Protein AF-A0A7J4DEE9-F1 (afdb_monomer)

Mean predicted aligned error: 14.9 Å

Radius of gyration: 22.15 Å; Cα contacts (8 Å, |Δi|>4): 59; chains: 1; bounding box: 59×27×48 Å

Solvent-accessible surface area (backbone atoms only — not comparable to full-atom values): 6525 Å² total; per-residue (Å²): 127,65,68,69,57,53,52,53,53,52,53,51,51,52,52,52,49,54,64,70,48,66,75,73,80,75,84,77,83,76,91,61,95,74,73,68,62,93,59,71,93,65,73,77,92,64,64,61,86,81,50,96,45,56,41,81,41,77,40,67,39,95,89,52,99,48,68,80,44,76,46,77,46,62,52,55,48,71,89,75,65,62,54,102,82,61,86,60,99,33,71,39,97,77,67,128

pLDDT: mean 71.87, std 15.13, range [38.31, 93.88]

Nearest PDB structures (foldseek):
  5om6-assembly2_D  TM=4.163E-01  e=2.907E+00  Homo sapiens
  5ncw-assembly1_B  TM=4.552E-01  e=4.382E+00  Tannerella forsythia
  5nct-assembly1_C  TM=4.462E-01  e=4.382E+00  Tannerella forsythia

Secondary structure (DSSP, 8-state):
--HHHHHHHHHHHHHHHHHHHTTTT------------TTTT---SS-GGGSSSEEEEEEEPSSSS-EEEEEEEE---GGGT--TT---SS--TT--

Structure (mmCIF, N/CA/C/O backbone):
data_AF-A0A7J4DEE9-F1
#
_entry.id   AF-A0A7J4DEE9-F1
#
loop_
_atom_site.group_PDB
_atom_site.id
_atom_site.type_symbol
_atom_site.label_atom_id
_atom_site.label_alt_id
_atom_site.label_comp_id
_atom_site.label_asym_id
_atom_site.label_entity_id
_atom_site.label_seq_id
_atom_site.pdbx_PDB_ins_code
_atom_site.Cartn_x
_atom_site.Cartn_y
_atom_site.Cartn_z
_atom_site.occupancy
_atom_site.B_iso_or_equiv
_atom_site.auth_seq_id
_atom_site.auth_comp_id
_atom_site.auth_asym_id
_atom_site.auth_atom_id
_atom_site.pdbx_PDB_model_num
ATOM 1 N N . MET A 1 1 ? -48.627 -7.377 28.499 1.00 48.00 1 MET A N 1
ATOM 2 C CA . MET A 1 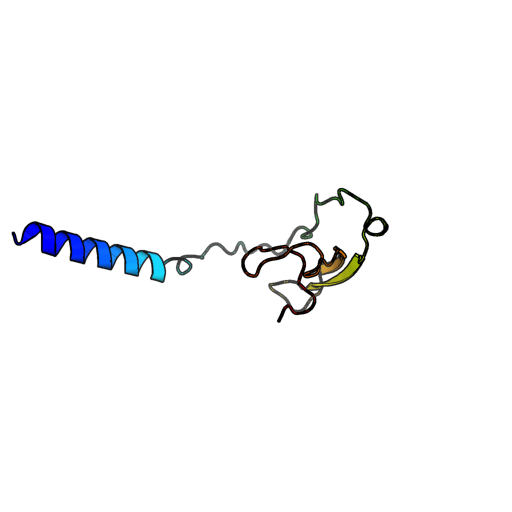1 ? -48.415 -6.595 27.255 1.00 48.00 1 MET A CA 1
ATOM 3 C C . MET A 1 1 ? -47.372 -5.473 27.376 1.00 48.00 1 MET A C 1
ATOM 5 O O . MET A 1 1 ? -46.848 -5.065 26.350 1.00 48.00 1 MET A O 1
ATOM 9 N N . ALA A 1 2 ? -47.021 -4.984 28.577 1.00 52.75 2 ALA A N 1
ATOM 10 C CA . ALA A 1 2 ? -46.017 -3.917 28.747 1.00 52.75 2 ALA A CA 1
ATOM 11 C C . ALA A 1 2 ? -44.550 -4.388 28.597 1.00 52.75 2 ALA A C 1
ATOM 13 O O . ALA A 1 2 ? -43.710 -3.664 28.066 1.00 52.75 2 ALA A O 1
ATOM 14 N N . THR A 1 3 ? -44.249 -5.626 28.997 1.00 54.16 3 THR A N 1
ATOM 15 C CA . THR A 1 3 ? -42.882 -6.172 29.100 1.00 54.16 3 THR A CA 1
ATOM 16 C C . THR A 1 3 ? -42.172 -6.311 27.748 1.00 54.16 3 THR A C 1
ATOM 18 O O . THR A 1 3 ? -40.992 -6.002 27.627 1.00 54.16 3 THR A O 1
ATOM 21 N N . THR A 1 4 ? -42.902 -6.694 26.698 1.00 55.91 4 THR A N 1
ATOM 22 C CA . THR A 1 4 ? -42.367 -6.866 25.333 1.00 55.91 4 THR A CA 1
ATOM 23 C C . THR A 1 4 ? -42.071 -5.532 24.639 1.00 55.91 4 THR A C 1
ATOM 25 O O . THR A 1 4 ? -41.247 -5.464 23.734 1.00 55.91 4 THR A O 1
ATOM 28 N N . ARG A 1 5 ? -42.751 -4.449 25.040 1.00 59.31 5 ARG A N 1
ATOM 29 C CA . ARG A 1 5 ? -42.548 -3.108 24.466 1.00 59.31 5 ARG A CA 1
ATOM 30 C C . ARG A 1 5 ? -41.334 -2.424 25.098 1.00 59.31 5 ARG A C 1
ATOM 32 O O . ARG A 1 5 ? -40.549 -1.812 24.383 1.00 59.31 5 ARG A O 1
ATOM 39 N N . ALA A 1 6 ? -41.153 -2.613 26.408 1.00 61.50 6 ALA A N 1
ATOM 40 C CA . ALA A 1 6 ? -39.964 -2.178 27.135 1.00 61.50 6 ALA A CA 1
ATOM 41 C C . ALA A 1 6 ? -38.696 -2.913 26.659 1.00 61.50 6 ALA A C 1
ATOM 43 O O . ALA A 1 6 ? -37.678 -2.267 26.432 1.00 61.50 6 ALA A O 1
ATOM 44 N N . SER A 1 7 ? -38.759 -4.231 26.410 1.00 73.31 7 SER A N 1
ATOM 45 C CA . SER A 1 7 ? -37.587 -4.988 25.934 1.00 73.31 7 SER A CA 1
ATOM 46 C C . SER A 1 7 ? -37.106 -4.545 24.548 1.00 73.31 7 SER A C 1
ATOM 48 O O . SER A 1 7 ? -35.905 -4.445 24.314 1.00 73.31 7 SER A O 1
ATOM 50 N N . ARG A 1 8 ? -38.027 -4.203 23.637 1.00 80.31 8 ARG A N 1
ATOM 51 C CA . ARG A 1 8 ? -37.687 -3.688 22.300 1.00 80.31 8 ARG A CA 1
ATOM 52 C C . ARG A 1 8 ? -37.005 -2.323 22.351 1.00 80.31 8 ARG A C 1
ATOM 54 O O . ARG A 1 8 ? -36.072 -2.094 21.590 1.00 80.31 8 ARG A O 1
ATOM 61 N N . ALA A 1 9 ? -37.453 -1.437 23.240 1.00 88.56 9 ALA A N 1
ATOM 62 C CA . ALA A 1 9 ? -36.830 -0.128 23.420 1.00 88.56 9 ALA A CA 1
ATOM 63 C C . ALA A 1 9 ? -35.400 -0.259 23.971 1.00 88.56 9 ALA A C 1
ATOM 65 O O . ALA A 1 9 ? -34.489 0.384 23.460 1.00 88.56 9 ALA A O 1
ATOM 66 N N . VAL A 1 10 ? -35.187 -1.149 24.946 1.00 92.44 10 VAL A N 1
ATOM 67 C CA . VAL A 1 10 ? -33.855 -1.423 25.511 1.00 92.44 10 VAL A CA 1
ATOM 68 C C . VAL A 1 10 ? -32.897 -1.969 24.449 1.00 92.44 10 VAL A C 1
ATOM 70 O O . VAL A 1 10 ? -31.772 -1.490 24.335 1.00 92.44 10 VAL A O 1
ATOM 73 N N . LEU A 1 11 ? -33.344 -2.922 23.626 1.00 89.25 11 LEU A N 1
ATOM 74 C CA . LEU A 1 11 ? -32.521 -3.479 22.546 1.00 89.25 11 LEU A CA 1
ATOM 75 C C . LEU A 1 11 ? -32.152 -2.429 21.488 1.00 89.25 11 LEU A C 1
ATOM 77 O O . LEU A 1 11 ? -31.015 -2.410 21.025 1.00 89.25 11 LEU A O 1
ATOM 81 N N . ALA A 1 12 ? -33.079 -1.529 21.144 1.00 92.12 12 ALA A N 1
ATOM 82 C CA . ALA A 1 12 ? -32.810 -0.440 20.206 1.00 92.12 12 ALA A CA 1
ATOM 83 C C . ALA A 1 12 ? -31.750 0.534 20.744 1.00 92.12 12 ALA A C 1
ATOM 85 O O . ALA A 1 12 ? -30.841 0.914 20.010 1.00 92.12 12 ALA A O 1
ATOM 86 N N . VAL A 1 13 ? -31.821 0.886 22.032 1.00 93.88 13 VAL A N 1
ATOM 87 C CA . VAL A 1 13 ? -30.811 1.734 22.683 1.00 93.88 13 VAL A CA 1
ATOM 88 C C . VAL A 1 13 ? -29.441 1.056 22.667 1.00 93.88 13 VAL A C 1
ATOM 90 O O . VAL A 1 13 ? -28.462 1.691 22.288 1.00 93.88 13 VAL A O 1
ATOM 93 N N . MET A 1 14 ? -29.363 -0.241 22.987 1.00 91.38 14 MET A N 1
ATOM 94 C CA . MET A 1 14 ? -28.090 -0.972 22.937 1.00 91.38 14 MET A CA 1
ATOM 95 C C . MET A 1 14 ? -27.493 -1.030 21.524 1.00 91.38 14 MET A C 1
ATOM 97 O O . MET A 1 14 ? -26.285 -0.860 21.374 1.00 91.38 14 MET A O 1
ATOM 101 N N . MET A 1 15 ? -28.322 -1.202 20.488 1.00 9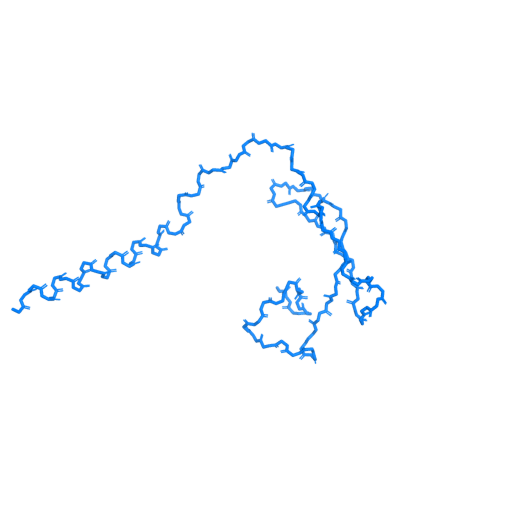2.25 15 MET A N 1
ATOM 102 C CA . MET A 1 15 ? -27.876 -1.148 19.090 1.00 92.25 15 MET A CA 1
ATOM 103 C C . MET A 1 15 ? -27.272 0.215 18.740 1.00 92.25 15 MET A C 1
ATOM 105 O O . MET A 1 15 ? -26.154 0.273 18.230 1.00 92.25 15 MET A O 1
ATOM 109 N N . VAL A 1 16 ? -27.965 1.310 19.065 1.00 92.06 16 VAL A N 1
ATOM 110 C CA . VAL A 1 16 ? -27.475 2.668 18.785 1.00 92.06 16 VAL A CA 1
ATOM 111 C C . VAL A 1 16 ? -26.170 2.938 19.531 1.00 92.06 16 VAL A C 1
ATOM 113 O O . VAL A 1 16 ? -25.206 3.384 18.916 1.00 92.06 16 VAL A O 1
ATOM 116 N N . CYS A 1 17 ? -26.094 2.585 20.818 1.00 89.19 17 CYS A N 1
ATOM 117 C CA . CYS A 1 17 ? -24.863 2.725 21.592 1.00 89.19 17 CYS A CA 1
ATOM 118 C C . CYS A 1 17 ? -23.705 1.942 20.955 1.00 89.19 17 CYS A C 1
ATOM 120 O O . CYS A 1 17 ? -22.622 2.494 20.779 1.00 89.19 17 CYS A O 1
ATOM 122 N N . SER A 1 18 ? -23.932 0.692 20.538 1.00 86.50 18 SER A N 1
ATOM 123 C CA . SER A 1 18 ? -22.883 -0.117 19.903 1.00 86.50 18 SER A CA 1
ATOM 124 C C . SER A 1 18 ? -22.337 0.514 18.618 1.00 86.50 18 SER A C 1
ATOM 126 O O . SER A 1 18 ? -21.129 0.503 18.407 1.00 86.50 18 SER A O 1
ATOM 128 N N . MET A 1 19 ? -23.197 1.142 17.809 1.00 85.19 19 MET A N 1
ATOM 129 C CA . MET A 1 19 ? -22.785 1.828 16.581 1.00 85.19 19 MET A CA 1
ATOM 130 C C . MET A 1 19 ? -22.019 3.123 16.875 1.00 85.19 19 MET A C 1
ATOM 132 O O . MET A 1 19 ? -21.057 3.425 16.182 1.00 85.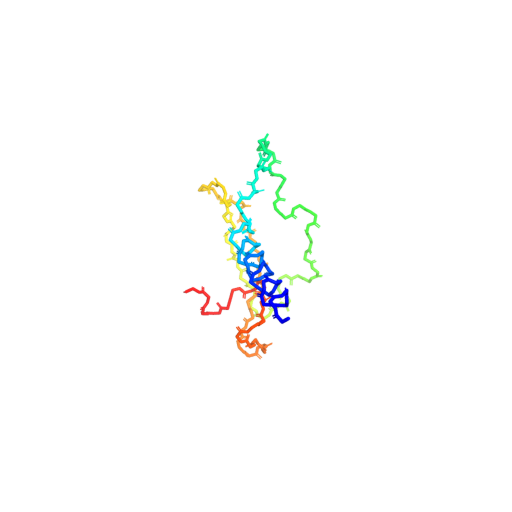19 19 MET A O 1
ATOM 136 N N . THR A 1 20 ? -22.400 3.873 17.915 1.00 84.06 20 THR A N 1
ATOM 137 C CA . THR A 1 20 ? -21.721 5.132 18.282 1.00 84.06 20 THR A CA 1
ATOM 138 C C . THR A 1 20 ? -20.392 4.932 19.008 1.00 84.06 20 THR A C 1
ATOM 140 O O . THR A 1 20 ? -19.539 5.811 18.973 1.00 84.06 20 THR A O 1
ATOM 143 N N . LEU A 1 21 ? -20.218 3.798 19.694 1.00 82.19 21 LEU A N 1
ATOM 144 C CA . LEU A 1 21 ? -19.005 3.487 20.457 1.00 82.19 21 LEU A CA 1
ATOM 145 C C . LEU A 1 21 ? -18.005 2.629 19.665 1.00 82.19 21 LEU A C 1
ATOM 147 O O . LEU A 1 21 ? -16.864 2.473 20.105 1.00 82.19 21 LEU A O 1
ATOM 151 N N . ALA A 1 22 ? -18.393 2.113 18.493 1.00 75.94 22 ALA A N 1
ATOM 152 C CA . ALA A 1 22 ? -17.481 1.460 17.562 1.00 75.94 22 ALA A CA 1
ATOM 153 C C . ALA A 1 22 ? -16.431 2.475 17.072 1.00 75.94 22 ALA A C 1
ATOM 155 O O . ALA A 1 22 ? -16.729 3.361 16.279 1.00 75.94 22 ALA A O 1
ATOM 156 N N . GLY A 1 23 ? -15.207 2.371 17.594 1.00 67.69 23 GLY A N 1
ATOM 157 C CA . GLY A 1 23 ? -14.078 3.241 17.242 1.00 67.69 23 GLY A CA 1
ATOM 158 C C . GLY A 1 23 ? -13.710 4.305 18.283 1.00 67.69 23 GLY A C 1
ATOM 159 O O . GLY A 1 23 ? -12.655 4.913 18.157 1.00 67.69 23 GLY A O 1
ATOM 160 N N . CYS A 1 24 ? -14.508 4.508 19.340 1.00 75.94 24 CYS A N 1
ATOM 161 C CA . CYS A 1 24 ? -14.194 5.505 20.377 1.00 75.94 24 CYS A CA 1
ATOM 162 C C . CYS A 1 24 ? -13.181 4.992 21.423 1.00 75.94 24 CYS A C 1
ATOM 164 O O . CYS A 1 24 ? -12.432 5.774 21.999 1.00 75.94 24 CYS A O 1
ATOM 166 N N . PHE A 1 25 ? -13.098 3.673 21.632 1.00 71.19 25 PHE A N 1
ATOM 167 C CA . PHE A 1 25 ? -12.128 3.038 22.538 1.00 71.19 25 PHE A CA 1
ATOM 168 C C . PHE A 1 25 ? -10.874 2.511 21.812 1.00 71.19 25 PHE A C 1
ATOM 170 O O . PHE A 1 25 ? -10.383 1.426 22.117 1.00 71.19 25 PHE A O 1
ATOM 177 N N . GLY A 1 26 ? -10.358 3.255 20.832 1.00 63.12 26 GLY A N 1
ATOM 178 C CA . GLY A 1 26 ? -9.071 2.974 20.190 1.00 63.12 26 GLY A CA 1
ATOM 179 C C . GLY A 1 26 ? -7.931 3.680 20.924 1.00 63.12 26 GLY A C 1
ATOM 180 O O . GLY A 1 26 ? -7.501 4.735 20.487 1.00 63.12 26 GLY A O 1
ATOM 181 N N . GLY A 1 27 ? -7.490 3.139 22.063 1.00 63.22 27 GLY A N 1
ATOM 182 C CA . GLY A 1 27 ? -6.454 3.733 22.926 1.00 63.22 27 GLY A CA 1
ATOM 183 C C . GLY A 1 27 ? -5.260 2.804 23.137 1.00 63.22 27 GLY A C 1
ATOM 184 O O . GLY A 1 27 ? -4.921 2.479 24.271 1.00 63.22 27 GLY A O 1
ATOM 185 N N . GLY A 1 28 ? -4.684 2.315 22.041 1.00 56.84 28 GLY A N 1
ATOM 186 C CA . GLY A 1 28 ? -3.537 1.405 22.033 1.00 56.84 28 GLY A CA 1
ATOM 187 C C . GLY A 1 28 ? -2.546 1.786 20.942 1.00 56.84 28 GLY A C 1
ATOM 188 O O . GLY A 1 28 ? -2.115 0.932 20.176 1.00 56.84 28 GLY A O 1
ATOM 189 N N . GLU A 1 29 ? -2.251 3.075 20.813 1.00 59.31 29 GLU A N 1
ATOM 190 C CA . GLU A 1 29 ? -1.129 3.5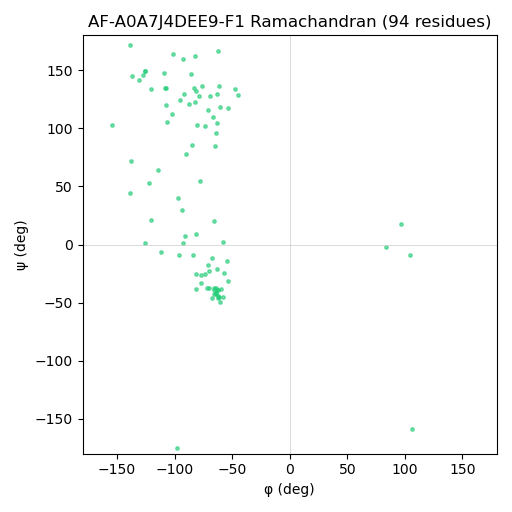39 20.006 1.00 59.31 29 GLU A CA 1
ATOM 191 C C . GLU A 1 29 ? 0.160 3.223 20.767 1.00 59.31 29 GLU A C 1
ATOM 193 O O . GLU A 1 29 ? 0.492 3.836 21.779 1.00 59.31 29 GLU A O 1
ATOM 198 N N . VAL A 1 30 ? 0.830 2.156 20.332 1.00 57.72 30 VAL A N 1
ATOM 199 C CA . VAL A 1 30 ? 2.147 1.781 20.837 1.00 57.72 30 VAL A CA 1
ATOM 200 C C . VAL A 1 30 ? 3.112 2.878 20.398 1.00 57.72 30 VAL A C 1
ATOM 202 O O . VAL A 1 30 ? 3.393 3.038 19.212 1.00 57.72 30 VAL A O 1
ATOM 205 N N . GLU A 1 31 ? 3.584 3.662 21.362 1.00 59.44 31 GLU A N 1
ATOM 206 C CA . GLU A 1 31 ? 4.761 4.511 21.219 1.00 59.44 31 GLU A CA 1
ATOM 207 C C . GLU A 1 31 ? 5.980 3.599 21.012 1.00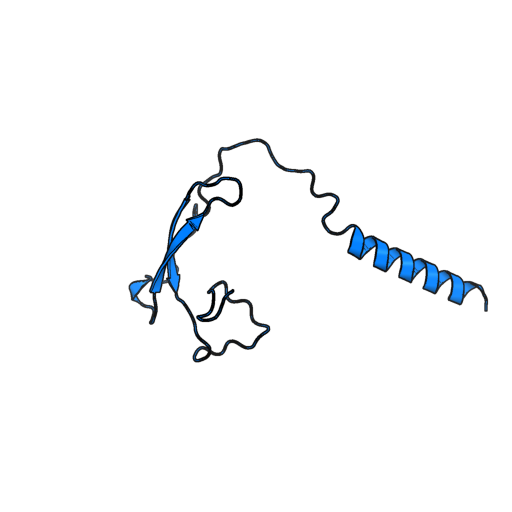 59.44 31 GLU A C 1
ATOM 209 O O . GLU A 1 31 ? 6.660 3.231 21.959 1.00 59.44 31 GLU A O 1
ATOM 214 N N . ASP A 1 32 ? 6.239 3.187 19.774 1.00 52.97 32 ASP A N 1
ATOM 215 C CA . ASP A 1 32 ? 7.577 2.778 19.354 1.00 52.97 32 ASP A CA 1
ATOM 216 C C . ASP A 1 32 ? 7.706 2.986 17.847 1.00 52.97 32 ASP A C 1
ATO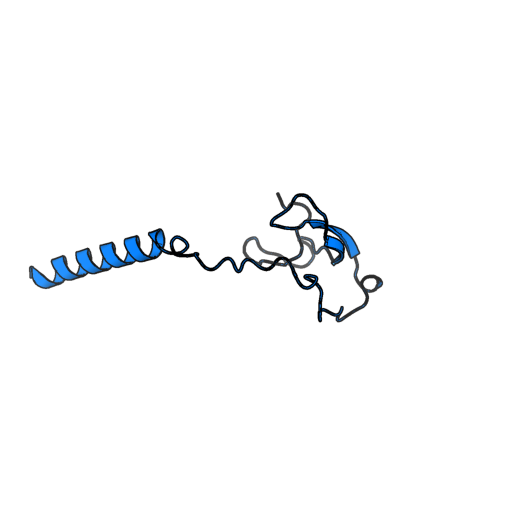M 218 O O . ASP A 1 32 ? 7.172 2.244 17.022 1.00 52.97 32 ASP A O 1
ATOM 222 N N . LYS A 1 33 ? 8.401 4.065 17.481 1.00 55.47 33 LYS A N 1
ATOM 223 C CA . LYS A 1 33 ? 8.728 4.419 16.097 1.00 55.47 33 LYS A CA 1
ATOM 224 C C . LYS A 1 33 ? 9.893 3.570 15.586 1.00 55.47 33 LYS A C 1
ATOM 226 O O . LYS A 1 33 ? 10.888 4.108 15.113 1.00 55.47 33 LYS A O 1
ATOM 231 N N . ASP A 1 34 ? 9.748 2.257 15.671 1.00 57.47 34 ASP A N 1
ATOM 232 C CA . ASP A 1 34 ? 10.461 1.327 14.801 1.00 57.47 34 ASP A CA 1
ATOM 233 C C . ASP A 1 34 ? 9.397 0.645 13.939 1.00 57.47 34 ASP A C 1
ATOM 235 O O . ASP A 1 34 ? 9.065 -0.535 14.078 1.00 57.47 34 ASP A O 1
ATOM 239 N N . LEU A 1 35 ? 8.741 1.472 13.115 1.00 64.56 35 LEU A N 1
ATOM 240 C CA . LEU A 1 35 ? 7.770 1.009 12.137 1.00 64.56 35 LEU A CA 1
ATOM 241 C C . LEU A 1 35 ? 8.548 0.151 11.148 1.00 64.56 35 LEU A C 1
ATOM 243 O O . LEU A 1 35 ? 9.202 0.654 10.236 1.00 64.56 35 LEU A O 1
ATOM 247 N N . THR A 1 36 ? 8.510 -1.159 11.383 1.00 69.88 36 THR A N 1
ATOM 248 C CA . THR A 1 36 ? 8.956 -2.156 10.416 1.00 69.88 36 THR A CA 1
ATOM 249 C C . THR A 1 36 ? 8.381 -1.750 9.055 1.00 69.88 36 THR A C 1
ATOM 251 O O . THR A 1 36 ? 7.179 -1.464 9.003 1.00 69.88 36 THR A O 1
ATOM 254 N N . PRO A 1 37 ? 9.195 -1.664 7.981 1.00 74.44 37 PRO A N 1
ATOM 255 C CA . PRO A 1 37 ? 8.714 -1.230 6.675 1.00 74.44 37 PRO A CA 1
ATOM 256 C C . PRO A 1 37 ? 7.421 -1.960 6.314 1.00 74.44 37 PRO A C 1
ATOM 258 O O . PRO A 1 37 ? 7.324 -3.172 6.522 1.00 74.44 37 PRO A O 1
ATOM 261 N N . TRP A 1 38 ? 6.419 -1.226 5.830 1.00 78.75 38 TRP A N 1
ATOM 262 C CA . TRP A 1 38 ? 5.066 -1.749 5.595 1.00 78.75 38 TRP A CA 1
ATOM 263 C C . TRP A 1 38 ? 5.038 -2.958 4.644 1.00 78.75 38 TRP A C 1
ATOM 265 O O . TRP A 1 38 ? 4.116 -3.769 4.694 1.00 78.75 38 TRP A O 1
ATOM 275 N N . ASP A 1 39 ? 6.056 -3.076 3.795 1.00 80.62 39 ASP A N 1
ATOM 276 C CA . ASP A 1 39 ? 6.269 -4.124 2.805 1.00 80.62 39 ASP A CA 1
ATOM 277 C C . ASP A 1 39 ? 7.118 -5.298 3.328 1.00 80.62 39 ASP A C 1
ATOM 279 O O . ASP A 1 39 ? 7.367 -6.259 2.599 1.00 80.62 39 ASP A O 1
ATOM 283 N N . THR A 1 40 ? 7.542 -5.278 4.595 1.00 83.25 40 THR A N 1
ATOM 284 C CA . THR A 1 40 ? 8.369 -6.346 5.172 1.00 83.25 40 THR A CA 1
ATOM 285 C C . THR A 1 40 ? 7.635 -7.685 5.122 1.00 83.25 40 THR A C 1
ATOM 287 O O . THR A 1 40 ? 6.590 -7.868 5.744 1.0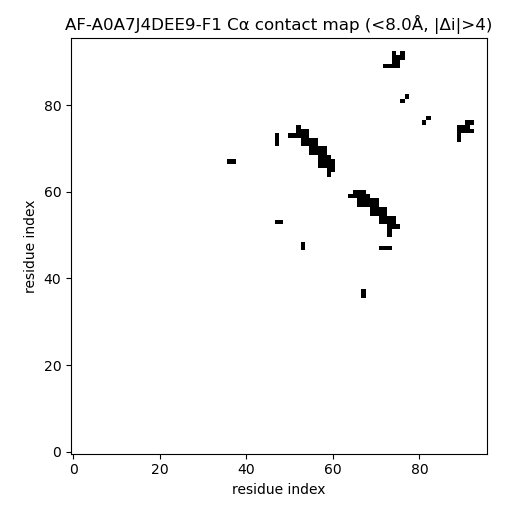0 83.25 40 THR A O 1
ATOM 290 N N . GLY A 1 41 ? 8.209 -8.649 4.397 1.00 81.81 41 GLY A N 1
ATOM 291 C CA . GLY A 1 41 ? 7.635 -9.986 4.214 1.00 81.81 41 GLY A CA 1
ATOM 292 C C . GLY A 1 41 ? 6.594 -10.086 3.095 1.00 81.81 41 GLY A C 1
ATOM 293 O O . GLY A 1 41 ? 6.123 -11.189 2.812 1.00 81.81 41 GLY A O 1
ATOM 294 N N . TYR A 1 42 ? 6.264 -8.980 2.425 1.00 78.31 42 TYR A N 1
ATOM 295 C CA . TYR A 1 42 ? 5.477 -9.012 1.201 1.00 78.31 42 TYR A CA 1
ATOM 296 C C . TYR A 1 42 ? 6.380 -9.298 0.002 1.00 78.31 42 TYR A C 1
ATOM 298 O O . TYR A 1 42 ? 7.450 -8.717 -0.173 1.00 78.31 42 TYR A O 1
ATOM 306 N N . HIS A 1 43 ? 5.921 -10.202 -0.855 1.00 78.31 43 HIS A N 1
ATOM 307 C CA . HIS A 1 43 ? 6.568 -10.519 -2.117 1.00 78.31 43 HIS A CA 1
ATOM 308 C C . HIS A 1 43 ? 5.526 -10.486 -3.225 1.00 78.31 43 HIS A C 1
ATOM 310 O O . HIS A 1 43 ? 4.389 -10.924 -3.036 1.00 78.31 43 HIS A O 1
ATOM 316 N N . TYR A 1 44 ? 5.921 -9.983 -4.391 1.00 77.00 44 TYR A N 1
ATOM 317 C CA . TYR A 1 44 ? 5.084 -10.076 -5.576 1.00 77.00 44 TYR A CA 1
ATOM 318 C C . TYR A 1 44 ? 4.875 -11.547 -5.946 1.00 77.00 44 TYR A C 1
ATOM 320 O O . TYR A 1 44 ? 5.842 -12.302 -6.047 1.00 77.00 44 TYR A O 1
ATOM 328 N N . ILE A 1 45 ? 3.614 -11.939 -6.147 1.00 76.62 45 ILE A N 1
ATOM 329 C CA . ILE A 1 45 ? 3.260 -13.269 -6.663 1.00 76.62 45 ILE A CA 1
ATOM 330 C C . ILE A 1 45 ? 3.733 -13.387 -8.117 1.00 76.62 45 ILE A C 1
ATOM 332 O O . ILE A 1 45 ? 4.414 -14.348 -8.463 1.00 76.62 45 ILE A O 1
ATOM 336 N N . ASP A 1 46 ? 3.458 -12.356 -8.920 1.00 79.44 46 ASP A N 1
ATOM 337 C CA . ASP A 1 46 ? 3.912 -12.222 -10.304 1.00 79.44 46 ASP A CA 1
ATOM 338 C C . ASP A 1 46 ? 4.647 -10.892 -10.501 1.00 79.44 46 ASP A C 1
ATOM 340 O O . ASP A 1 46 ? 4.346 -9.894 -9.840 1.00 79.44 46 ASP A O 1
ATOM 344 N N . VAL A 1 47 ? 5.614 -10.865 -11.422 1.00 82.94 47 VAL A N 1
ATOM 345 C CA . VAL A 1 47 ? 6.405 -9.660 -11.708 1.00 82.94 47 VAL A CA 1
ATOM 346 C C . VAL A 1 47 ? 5.508 -8.526 -12.221 1.00 82.94 47 VAL A C 1
ATOM 348 O O . VAL A 1 47 ? 4.700 -8.762 -13.110 1.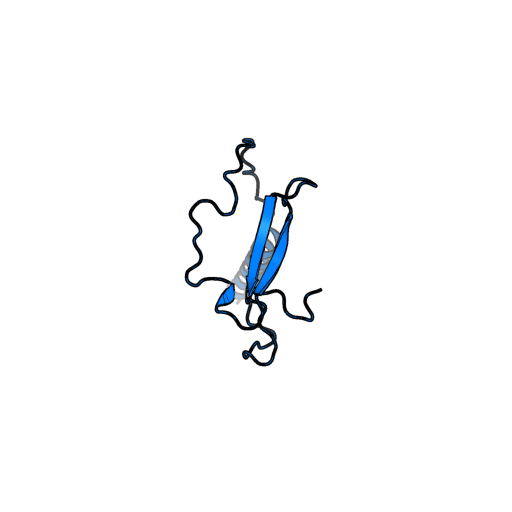00 82.94 47 VAL A O 1
ATOM 351 N N . PRO A 1 48 ? 5.668 -7.267 -11.769 1.00 77.81 48 PRO A N 1
ATOM 352 C CA . PRO A 1 48 ? 4.802 -6.175 -12.221 1.00 77.81 48 PRO A CA 1
ATOM 353 C C . PRO A 1 48 ? 4.724 -6.015 -13.749 1.00 77.81 48 PRO A C 1
ATOM 355 O O . PRO A 1 48 ? 3.683 -5.663 -14.289 1.00 77.81 48 PRO A O 1
ATOM 358 N N . SER A 1 49 ? 5.799 -6.345 -14.470 1.00 78.88 49 SER A N 1
ATOM 359 C CA . SER A 1 49 ? 5.843 -6.303 -15.936 1.00 78.88 49 SER A CA 1
ATOM 360 C C . SER A 1 49 ? 4.948 -7.328 -16.644 1.00 78.88 49 SER A C 1
ATOM 362 O O . SER A 1 49 ? 4.825 -7.251 -17.862 1.00 78.88 49 SER A O 1
ATOM 364 N N . SER A 1 50 ? 4.389 -8.319 -15.941 1.00 83.81 50 SER A N 1
ATOM 365 C CA . SER A 1 50 ? 3.471 -9.298 -16.538 1.00 83.81 50 SER A CA 1
ATOM 366 C C . SER A 1 50 ? 2.026 -8.809 -16.614 1.00 83.81 50 SER A C 1
ATOM 368 O O . SER A 1 50 ? 1.201 -9.480 -17.227 1.00 83.81 50 SER A O 1
ATOM 370 N N . TYR A 1 51 ? 1.706 -7.677 -15.987 1.00 82.50 51 TYR A N 1
ATOM 371 C CA . TYR A 1 51 ? 0.364 -7.103 -15.994 1.00 82.50 51 TYR A CA 1
ATOM 372 C C . TYR A 1 51 ? 0.179 -6.079 -17.121 1.00 82.50 51 TYR A C 1
ATOM 374 O O . TYR A 1 51 ? 1.149 -5.531 -17.641 1.00 82.50 51 TYR A O 1
ATOM 382 N N . GLU A 1 52 ? -1.078 -5.812 -17.487 1.00 82.88 52 GLU A N 1
ATOM 383 C CA . GLU A 1 52 ? -1.436 -4.897 -18.583 1.00 82.88 52 GLU A CA 1
ATOM 384 C C . GLU A 1 52 ? -1.149 -3.420 -18.253 1.00 82.88 52 GLU A C 1
ATOM 386 O O . GLU A 1 52 ? -0.691 -2.681 -19.123 1.00 82.88 52 GLU A O 1
ATOM 391 N N . ASP A 1 53 ? -1.375 -2.999 -17.002 1.00 81.44 53 ASP A N 1
ATOM 392 C CA . ASP A 1 53 ? -1.183 -1.611 -16.545 1.00 81.44 53 ASP A CA 1
ATOM 393 C C . ASP A 1 53 ? -0.506 -1.534 -15.158 1.00 81.44 53 ASP A C 1
ATOM 395 O O . ASP A 1 53 ? -1.153 -1.223 -14.149 1.00 81.44 53 ASP A O 1
ATOM 399 N N . PRO A 1 54 ? 0.800 -1.854 -15.064 1.00 83.75 54 PRO A N 1
ATOM 400 C CA . PRO A 1 54 ? 1.577 -1.654 -13.848 1.00 83.75 54 PRO A CA 1
ATOM 401 C C . PRO A 1 54 ? 1.994 -0.187 -13.701 1.00 83.75 54 PRO A C 1
ATOM 403 O O . PRO A 1 54 ? 2.632 0.393 -14.584 1.00 83.75 54 PRO A O 1
ATOM 406 N N . ARG A 1 55 ? 1.702 0.413 -12.544 1.00 83.88 55 ARG A N 1
ATOM 407 C CA . ARG A 1 55 ? 2.053 1.805 -12.234 1.00 83.88 55 ARG A CA 1
ATOM 408 C C . ARG A 1 55 ? 2.834 1.915 -10.935 1.00 83.88 55 ARG A C 1
ATOM 410 O O . ARG A 1 55 ? 2.646 1.132 -10.009 1.00 83.88 55 ARG A O 1
ATOM 417 N N . ASN A 1 56 ? 3.707 2.917 -10.875 1.00 86.94 56 ASN A N 1
ATOM 418 C CA . ASN A 1 56 ? 4.477 3.236 -9.678 1.00 86.94 56 ASN A CA 1
ATOM 419 C C . ASN A 1 56 ? 3.733 4.261 -8.828 1.00 86.94 56 ASN A C 1
ATOM 421 O O . ASN A 1 56 ? 3.343 5.320 -9.318 1.00 86.94 56 ASN A O 1
ATOM 425 N N . PHE A 1 57 ? 3.600 3.948 -7.547 1.00 85.19 57 PHE A N 1
ATOM 426 C CA . PHE A 1 57 ? 2.950 4.768 -6.543 1.00 85.19 57 PHE A CA 1
ATOM 427 C C . PHE A 1 57 ? 3.945 5.090 -5.439 1.00 85.19 57 PHE A C 1
ATOM 429 O O . PHE A 1 57 ? 4.654 4.209 -4.953 1.00 85.19 57 PHE A O 1
ATOM 436 N N . THR A 1 58 ? 3.990 6.354 -5.035 1.00 87.88 58 THR A N 1
ATOM 437 C CA . THR A 1 58 ? 4.727 6.765 -3.841 1.00 87.88 58 THR A CA 1
ATOM 438 C C . THR A 1 58 ? 3.855 6.500 -2.621 1.00 87.88 58 THR A C 1
ATOM 440 O O . THR A 1 58 ? 2.726 6.981 -2.546 1.00 87.88 58 THR A O 1
ATOM 443 N N . VAL A 1 59 ? 4.368 5.708 -1.684 1.00 85.75 59 VAL A N 1
ATOM 444 C CA . VAL A 1 59 ? 3.669 5.337 -0.454 1.00 85.75 59 VAL A CA 1
ATOM 445 C C . VAL A 1 59 ? 3.959 6.399 0.599 1.00 85.75 59 VAL A C 1
ATOM 447 O O . VAL A 1 59 ? 5.119 6.654 0.917 1.00 85.75 59 VAL A O 1
ATOM 450 N N . GLY A 1 60 ? 2.912 7.043 1.109 1.00 84.56 60 GLY A N 1
ATOM 451 C CA . GLY A 1 60 ? 3.011 7.998 2.212 1.00 84.56 60 GLY A CA 1
ATOM 452 C C . GLY A 1 60 ? 2.964 7.298 3.567 1.00 84.56 60 GLY A C 1
ATOM 453 O O . GLY A 1 60 ? 2.274 6.291 3.718 1.00 84.56 60 GLY A O 1
ATOM 454 N N . ASP A 1 61 ? 3.675 7.847 4.544 1.00 82.81 61 ASP A N 1
ATOM 455 C CA . ASP A 1 61 ? 3.500 7.484 5.946 1.00 82.81 61 ASP A CA 1
ATOM 456 C C . ASP A 1 61 ? 2.129 7.997 6.441 1.00 82.81 61 ASP A C 1
ATOM 458 O O . ASP A 1 61 ? 1.818 9.174 6.263 1.00 82.81 61 ASP A O 1
ATOM 462 N N . PRO A 1 62 ? 1.269 7.162 7.048 1.00 80.31 62 PRO A N 1
ATOM 463 C CA . PRO A 1 62 ? -0.028 7.598 7.562 1.00 80.31 62 PRO A CA 1
ATOM 464 C C . PRO A 1 62 ? 0.069 8.493 8.808 1.00 80.31 62 PRO A C 1
ATOM 466 O O . PRO A 1 62 ? -0.908 9.159 9.149 1.00 80.31 62 PRO A O 1
ATOM 469 N N . PHE A 1 63 ? 1.210 8.508 9.501 1.00 81.31 63 PHE A N 1
ATOM 470 C CA . PHE A 1 63 ? 1.415 9.246 10.749 1.00 81.31 63 PHE A CA 1
ATOM 471 C C . PHE A 1 63 ? 2.395 10.418 10.613 1.00 81.31 63 PHE A C 1
ATOM 473 O O . PHE A 1 63 ? 2.548 11.198 11.557 1.00 81.31 63 PHE A O 1
ATOM 480 N N . SER A 1 64 ? 3.052 10.571 9.462 1.00 82.88 64 SER A N 1
ATOM 481 C CA . SER A 1 64 ? 3.995 11.658 9.188 1.00 82.88 64 SER A CA 1
ATOM 482 C C . SER A 1 64 ? 3.814 12.213 7.768 1.00 82.88 64 SER A C 1
ATOM 484 O O . SER A 1 64 ? 3.041 11.692 6.977 1.00 82.88 64 SER A O 1
ATOM 486 N N . ASN A 1 65 ? 4.494 13.313 7.436 1.00 84.44 65 ASN A N 1
ATOM 487 C CA . ASN A 1 65 ? 4.515 13.853 6.067 1.00 84.44 65 ASN A CA 1
ATOM 488 C C . ASN A 1 65 ? 5.725 13.320 5.278 1.00 84.44 65 ASN A C 1
ATOM 490 O O . ASN A 1 65 ? 6.281 14.019 4.430 1.00 84.44 65 ASN A O 1
ATOM 494 N N . ASP A 1 66 ? 6.169 12.112 5.618 1.00 86.81 66 ASP A N 1
ATOM 495 C CA . ASP A 1 66 ? 7.265 11.425 4.954 1.00 86.81 66 ASP A CA 1
ATOM 496 C C . ASP A 1 66 ? 6.717 10.368 3.986 1.00 86.81 66 ASP A C 1
ATOM 498 O O . ASP A 1 66 ? 5.549 9.974 4.023 1.00 86.81 66 ASP A O 1
ATOM 502 N N . THR A 1 67 ? 7.574 9.898 3.083 1.00 84.19 67 THR A N 1
ATOM 503 C CA . THR A 1 67 ? 7.243 8.813 2.153 1.00 84.19 67 THR A CA 1
ATOM 504 C C . THR A 1 67 ? 7.997 7.550 2.542 1.00 84.19 67 THR A C 1
ATOM 506 O O . THR A 1 67 ? 9.212 7.598 2.725 1.00 84.19 67 THR A O 1
ATOM 509 N N . TRP A 1 68 ? 7.317 6.407 2.563 1.00 83.81 68 TRP A N 1
ATOM 510 C CA . TRP A 1 68 ? 7.907 5.079 2.769 1.00 83.81 68 TRP A CA 1
ATOM 511 C C . TRP A 1 68 ? 8.528 4.475 1.499 1.00 83.81 68 TRP A C 1
ATOM 513 O O . TRP A 1 68 ? 8.928 3.314 1.488 1.00 83.81 68 TRP A O 1
ATOM 523 N N . GLY A 1 69 ? 8.632 5.258 0.422 1.00 84.19 69 GLY A N 1
ATOM 524 C CA . GLY A 1 69 ? 9.249 4.856 -0.840 1.00 84.19 69 GLY A CA 1
ATOM 525 C C . GLY A 1 69 ? 8.228 4.601 -1.943 1.00 84.19 69 GLY A C 1
ATOM 526 O O . GLY A 1 69 ? 7.116 5.124 -1.915 1.00 84.19 69 GLY A O 1
ATOM 527 N N . ASN A 1 70 ? 8.629 3.826 -2.950 1.00 85.81 70 ASN A N 1
ATOM 528 C CA . ASN A 1 70 ? 7.792 3.519 -4.105 1.00 85.81 70 ASN A CA 1
ATOM 529 C C . ASN A 1 70 ? 7.332 2.066 -4.079 1.00 85.81 70 ASN A C 1
ATOM 531 O O . ASN A 1 70 ? 8.070 1.172 -3.672 1.00 85.81 70 ASN A O 1
ATOM 535 N N . SER A 1 71 ? 6.135 1.837 -4.596 1.00 84.56 71 SER A N 1
ATOM 536 C CA . SER A 1 71 ? 5.555 0.517 -4.775 1.00 84.56 71 SER A CA 1
ATOM 537 C C . SER A 1 71 ? 4.886 0.425 -6.141 1.00 84.56 71 SER A C 1
ATOM 539 O O . SER A 1 71 ? 4.353 1.418 -6.638 1.00 84.56 71 SER A O 1
ATOM 541 N N . THR A 1 72 ? 4.933 -0.744 -6.775 1.00 83.88 72 THR A N 1
ATOM 542 C CA . THR A 1 72 ? 4.382 -0.942 -8.118 1.00 83.88 72 THR A CA 1
ATOM 543 C C . THR A 1 72 ? 3.114 -1.772 -8.015 1.00 83.88 72 THR A C 1
ATOM 545 O O . THR A 1 72 ? 3.154 -2.908 -7.555 1.00 83.88 72 THR A O 1
ATOM 548 N N . TRP A 1 73 ? 1.993 -1.221 -8.469 1.00 78.81 73 TRP A N 1
ATOM 549 C CA . TRP A 1 73 ? 0.691 -1.877 -8.399 1.00 78.81 73 TRP A CA 1
ATOM 550 C C . TRP A 1 73 ? 0.032 -1.887 -9.769 1.00 78.81 73 TRP A C 1
ATOM 552 O O . TRP A 1 73 ? 0.172 -0.940 -10.545 1.00 78.81 73 TRP A O 1
ATOM 562 N N . THR A 1 74 ? -0.710 -2.952 -10.050 1.00 78.38 74 THR A N 1
ATOM 563 C CA . THR A 1 74 ? -1.543 -3.021 -11.250 1.00 78.38 74 THR A CA 1
ATOM 564 C C . THR A 1 74 ? -2.853 -2.295 -11.020 1.00 78.38 74 THR A C 1
ATOM 566 O O . THR A 1 74 ? -3.529 -2.522 -10.014 1.00 78.38 74 THR A O 1
ATOM 569 N N . VAL A 1 75 ? -3.219 -1.441 -11.971 1.00 74.31 75 VAL A N 1
ATOM 570 C CA . VAL A 1 75 ? -4.504 -0.745 -11.974 1.00 74.31 75 VAL A CA 1
ATOM 571 C C . VAL A 1 75 ? -5.486 -1.523 -12.836 1.00 74.31 75 VAL A C 1
ATOM 573 O O . VAL A 1 75 ? -5.224 -1.780 -14.006 1.00 74.31 75 VAL A O 1
ATOM 576 N N . TYR A 1 76 ? -6.629 -1.878 -12.256 1.00 73.44 76 TYR A N 1
ATOM 577 C CA . TYR A 1 76 ? -7.710 -2.549 -12.970 1.00 73.44 76 TYR A CA 1
ATOM 578 C C . TYR A 1 76 ? -8.882 -1.592 -13.183 1.00 73.44 76 TYR A C 1
ATOM 580 O O . TYR A 1 76 ? -9.277 -0.841 -12.285 1.00 73.44 76 TYR A O 1
ATOM 588 N N . GLY A 1 77 ? -9.406 -1.594 -14.407 1.00 66.56 77 GLY A N 1
ATOM 589 C CA . GLY A 1 77 ? -10.494 -0.731 -14.840 1.00 66.56 77 GLY A CA 1
ATOM 590 C C . GLY A 1 77 ? -11.859 -1.416 -14.799 1.00 66.56 77 GLY A C 1
ATOM 591 O O . GLY A 1 77 ? -12.017 -2.567 -14.399 1.00 66.56 77 GLY A O 1
ATOM 592 N N . ASN A 1 78 ? -12.873 -0.701 -15.288 1.00 65.44 78 ASN A N 1
ATOM 593 C CA . ASN A 1 78 ? -14.231 -1.230 -15.447 1.00 65.44 78 ASN A CA 1
ATOM 594 C C . ASN A 1 78 ? -14.308 -2.399 -16.450 1.00 65.44 78 ASN A C 1
ATOM 596 O O . ASN A 1 78 ? -15.244 -3.191 -16.405 1.00 65.44 78 ASN A O 1
ATOM 600 N N . GLU A 1 79 ? -13.328 -2.513 -17.346 1.00 70.31 79 GLU A N 1
ATOM 601 C CA . GLU A 1 79 ? -13.183 -3.623 -18.293 1.00 70.31 79 GLU A CA 1
ATOM 602 C C . GLU A 1 79 ? -12.783 -4.946 -17.621 1.00 70.31 79 GLU A C 1
ATOM 604 O O . GLU A 1 79 ? -13.114 -6.013 -18.133 1.00 70.31 79 GLU A O 1
ATOM 609 N N . HIS A 1 80 ? -12.172 -4.882 -16.434 1.00 71.12 80 HIS A N 1
ATOM 610 C CA . HIS A 1 80 ? -11.800 -6.047 -15.626 1.00 71.12 80 HIS A CA 1
ATOM 611 C C . HIS A 1 80 ? -12.902 -6.470 -14.638 1.00 71.12 80 HIS A C 1
ATOM 613 O O . HIS A 1 80 ? -12.689 -7.373 -13.834 1.00 71.12 80 HIS A O 1
ATOM 619 N N . GLY A 1 81 ? -14.097 -5.867 -14.723 1.00 57.94 81 GLY A N 1
ATOM 620 C CA . GLY A 1 81 ? -15.309 -6.382 -14.073 1.00 57.94 81 GLY A CA 1
ATOM 621 C C . GLY A 1 81 ? -15.675 -5.788 -12.710 1.00 57.94 81 GLY A C 1
ATOM 622 O O . GLY A 1 81 ? -16.493 -6.380 -12.015 1.00 57.94 81 GLY A O 1
ATOM 623 N N . GLY A 1 82 ? -15.135 -4.630 -12.320 1.00 54.16 82 GLY A N 1
ATOM 624 C CA . GLY A 1 82 ? -15.502 -4.002 -11.046 1.00 54.16 82 GLY A CA 1
ATOM 625 C C . GLY A 1 82 ? -16.926 -3.429 -11.034 1.00 54.16 82 GLY A C 1
ATOM 626 O O . GLY A 1 82 ? -17.208 -2.467 -11.752 1.00 54.16 82 GLY A O 1
ATOM 627 N N . ASN A 1 83 ? -17.821 -3.969 -10.198 1.00 52.38 83 ASN A N 1
ATOM 628 C CA . ASN A 1 83 ? -19.041 -3.264 -9.793 1.00 52.38 83 ASN A CA 1
ATOM 629 C C . ASN A 1 83 ? -18.747 -2.274 -8.643 1.00 52.38 83 ASN A C 1
ATOM 631 O O . ASN A 1 83 ? -17.734 -2.371 -7.955 1.00 52.38 83 ASN A O 1
ATOM 635 N N . CYS A 1 84 ? -19.644 -1.311 -8.420 1.00 52.84 84 CYS A N 1
ATOM 636 C CA . CYS A 1 84 ? -19.545 -0.260 -7.399 1.00 52.84 84 CYS A CA 1
ATOM 637 C C . CYS A 1 84 ? -19.404 -0.731 -5.931 1.00 52.84 84 CYS A C 1
ATOM 639 O O . CYS A 1 84 ? -19.382 0.102 -5.027 1.00 52.84 84 CYS A O 1
ATOM 641 N N . CYS A 1 85 ? -19.342 -2.036 -5.666 1.00 49.34 85 CYS A N 1
ATOM 642 C CA . CYS A 1 85 ? -19.269 -2.638 -4.335 1.00 49.34 85 CYS A CA 1
ATOM 643 C C . CYS A 1 85 ? -18.080 -3.592 -4.141 1.00 49.34 85 CYS A C 1
ATOM 645 O O . CYS A 1 85 ? -17.953 -4.173 -3.063 1.00 49.34 85 CYS A O 1
ATOM 647 N N . GLU A 1 86 ? -17.218 -3.773 -5.142 1.00 52.09 86 GLU A N 1
ATOM 648 C CA . GLU A 1 86 ? -16.041 -4.638 -5.031 1.00 52.09 86 GLU A CA 1
ATOM 649 C C . GLU A 1 86 ? -14.769 -3.814 -4.822 1.00 52.09 86 GLU A C 1
ATOM 651 O O . GLU A 1 86 ? -14.334 -3.021 -5.655 1.00 52.09 86 GLU A O 1
ATOM 656 N N . HIS A 1 87 ? -14.216 -3.974 -3.620 1.00 39.69 87 HIS A N 1
ATOM 657 C CA . HIS A 1 87 ? -13.075 -3.232 -3.110 1.00 39.69 87 HIS A CA 1
ATOM 658 C C . HIS A 1 87 ? -11.798 -3.915 -3.601 1.00 39.69 87 HIS A C 1
ATOM 660 O O . HIS A 1 87 ? -11.233 -4.776 -2.928 1.00 39.69 87 HIS A O 1
ATOM 666 N N . TYR A 1 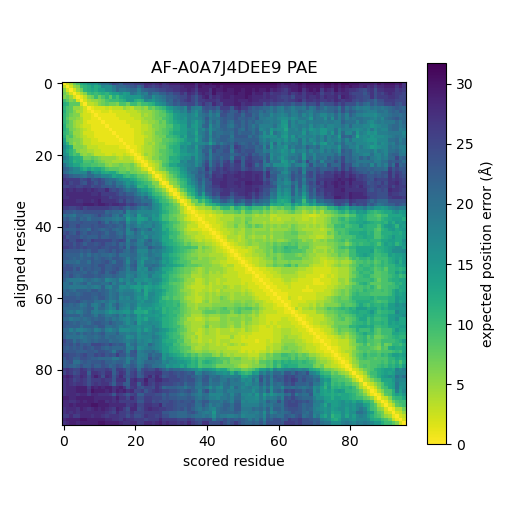88 ? -11.347 -3.566 -4.799 1.00 49.78 88 TYR A N 1
ATOM 667 C CA . TYR A 1 88 ? -9.980 -3.875 -5.192 1.00 49.78 88 TYR A CA 1
ATOM 668 C C . TYR A 1 88 ? -9.057 -2.875 -4.489 1.00 49.78 88 TYR A C 1
ATOM 670 O O . TYR A 1 88 ? -9.323 -1.676 -4.501 1.00 49.78 88 TYR A O 1
ATOM 678 N N . LEU A 1 89 ? -7.931 -3.333 -3.933 1.00 50.38 89 LEU A N 1
ATOM 679 C CA . LEU A 1 89 ? -6.810 -2.466 -3.517 1.00 50.38 89 LEU A CA 1
ATOM 680 C C . LEU A 1 89 ? -6.124 -1.773 -4.723 1.00 50.38 89 LEU A C 1
ATOM 682 O O . LEU A 1 89 ? -4.988 -1.324 -4.635 1.00 50.38 89 LEU A O 1
ATOM 686 N N . ALA A 1 90 ? -6.816 -1.689 -5.858 1.00 48.41 90 ALA A N 1
ATOM 687 C CA . ALA A 1 90 ? -6.454 -0.930 -7.033 1.00 48.41 90 ALA A CA 1
ATOM 688 C C . ALA A 1 90 ? -7.392 0.278 -7.078 1.00 48.41 90 ALA A C 1
ATOM 690 O O . ALA A 1 90 ? -8.579 0.149 -7.382 1.00 48.41 90 ALA A O 1
ATOM 691 N N . ALA A 1 91 ? -6.863 1.454 -6.741 1.00 41.75 91 ALA A N 1
ATOM 692 C CA . ALA A 1 91 ? -7.555 2.705 -7.001 1.00 41.75 91 ALA A CA 1
ATOM 693 C C . ALA A 1 91 ? -7.930 2.740 -8.491 1.00 41.75 91 ALA A C 1
ATOM 695 O O . ALA A 1 91 ? -7.070 2.654 -9.367 1.00 41.75 91 ALA A O 1
ATOM 696 N N . THR A 1 92 ? -9.231 2.780 -8.768 1.00 43.25 92 THR A N 1
ATOM 697 C CA . THR A 1 92 ? -9.763 2.828 -10.133 1.00 43.25 92 THR A CA 1
ATOM 698 C C . THR A 1 92 ? -9.300 4.108 -10.845 1.00 43.25 92 THR A C 1
ATOM 700 O O . THR A 1 92 ? -8.881 5.068 -10.195 1.00 43.25 92 THR A O 1
ATOM 703 N N . LYS A 1 93 ? -9.452 4.186 -12.177 1.00 44.69 93 LYS A N 1
ATOM 704 C CA . LYS A 1 93 ? -9.222 5.432 -12.944 1.00 44.69 93 LYS A CA 1
ATOM 705 C C . LYS A 1 93 ? -10.040 6.643 -12.436 1.00 44.69 93 LYS A C 1
ATOM 707 O O . LYS A 1 93 ? -9.744 7.760 -12.841 1.00 44.69 93 LYS A O 1
ATOM 712 N N . GLU A 1 94 ? -11.057 6.417 -11.595 1.00 50.00 94 GLU A N 1
ATOM 713 C CA . GLU A 1 94 ? -11.966 7.432 -11.034 1.00 50.00 94 GLU A CA 1
ATOM 714 C C . GLU A 1 94 ? -11.926 7.483 -9.487 1.00 50.00 94 GLU A C 1
ATOM 716 O O . GLU A 1 94 ? -12.880 7.919 -8.850 1.00 50.00 94 GLU A O 1
ATOM 721 N N . GLY A 1 95 ? -10.853 6.993 -8.850 1.00 39.16 95 GLY A N 1
ATOM 722 C CA . GLY A 1 95 ? -10.724 6.964 -7.387 1.00 39.16 95 GLY A CA 1
ATOM 723 C C . GLY A 1 95 ? -10.296 8.298 -6.754 1.00 39.16 95 GLY A C 1
ATOM 724 O O . GLY A 1 95 ? -9.096 8.568 -6.712 1.00 39.16 95 GLY A O 1
ATOM 725 N N . TRP A 1 96 ? -11.291 8.988 -6.168 1.00 38.31 96 TRP A N 1
ATOM 726 C CA . TRP A 1 96 ? -11.372 10.333 -5.542 1.00 38.31 96 TRP A CA 1
ATOM 727 C C . TRP A 1 96 ? -11.696 11.498 -6.481 1.00 38.31 96 TRP A C 1
ATOM 729 O O . TRP A 1 96 ? -10.876 11.830 -7.362 1.00 38.31 96 TRP A O 1
#

Sequence (96 aa):
MATTRASRAVLAVMMVCSMTLAGCFGGGEVEDKDLTPWDTGYHYIDVPSSYEDPRNFTVGDPFSNDTWGNSTWTVYGNEHGGNCCEHYLAATKEGW

Foldseek 3Di:
DVPVVVVVVVVVVVVVVVVVCVPVPPDDPPPDPPPDQPCVPPDDPDDLVVAPAKDKDFAADPVDRDTSGIDIDGADEVVNPDDPPDDDPHQYPPRD